Protein AF-L7LN84-F1 (afdb_monomer_lite)

pLDDT: mean 70.83, std 14.61, range [45.03, 92.19]

Radius of gyration: 14.13 Å; chains: 1; bounding box: 45×31×19 Å

InterPro domains:
  IPR010985 Ribbon-helix-helix [SSF47598] (12-51)

Structure (mmCIF, N/CA/C/O backbone):
data_AF-L7LN84-F1
#
_entry.id   AF-L7LN84-F1
#
loop_
_atom_site.group_PDB
_atom_site.id
_atom_site.type_symbol
_atom_site.label_atom_id
_atom_site.label_alt_id
_atom_site.label_comp_id
_atom_site.label_asym_id
_atom_site.label_entity_id
_atom_site.label_seq_id
_atom_site.pdbx_PDB_ins_code
_atom_site.Cartn_x
_atom_site.Cartn_y
_atom_site.Cartn_z
_atom_site.occupancy
_atom_site.B_iso_or_equiv
_atom_site.auth_seq_id
_atom_site.auth_comp_id
_atom_site.auth_asym_id
_atom_site.auth_atom_id
_atom_site.pdbx_PDB_model_num
ATOM 1 N N . MET A 1 1 ? 32.628 -16.078 1.391 1.00 45.03 1 MET A N 1
ATOM 2 C CA . MET A 1 1 ? 31.285 -16.525 1.822 1.00 45.03 1 MET A CA 1
ATOM 3 C C . MET A 1 1 ? 30.538 -15.308 2.349 1.00 45.03 1 MET A C 1
ATOM 5 O O . MET A 1 1 ? 31.127 -14.582 3.136 1.00 45.03 1 MET A O 1
ATOM 9 N N . ALA A 1 2 ? 29.327 -15.023 1.858 1.00 49.66 2 ALA A N 1
ATOM 10 C CA . ALA A 1 2 ? 28.520 -13.890 2.325 1.00 49.66 2 ALA A CA 1
ATOM 11 C C . ALA A 1 2 ? 27.885 -14.211 3.692 1.00 49.66 2 ALA A C 1
ATOM 13 O O . ALA A 1 2 ? 27.431 -15.334 3.900 1.00 49.66 2 ALA A O 1
ATOM 14 N N . ASP A 1 3 ? 27.890 -13.246 4.615 1.00 58.53 3 ASP A N 1
ATOM 15 C CA . ASP A 1 3 ? 27.365 -13.395 5.978 1.00 58.53 3 ASP A CA 1
ATOM 16 C C . ASP A 1 3 ? 25.837 -13.642 5.959 1.00 58.53 3 ASP A C 1
ATOM 18 O O . ASP A 1 3 ? 25.097 -12.811 5.418 1.00 58.53 3 ASP A O 1
ATOM 22 N N . PRO A 1 4 ? 25.332 -14.744 6.550 1.00 61.34 4 PRO A N 1
ATOM 23 C CA . PRO A 1 4 ? 23.905 -15.075 6.572 1.00 61.34 4 PRO A CA 1
ATOM 24 C C . PRO A 1 4 ? 23.038 -14.086 7.374 1.00 61.34 4 PRO A C 1
ATOM 26 O O . PRO A 1 4 ? 21.812 -14.167 7.314 1.00 61.34 4 PRO A O 1
ATOM 29 N N . ARG A 1 5 ? 23.634 -13.138 8.113 1.00 62.91 5 ARG A N 1
ATOM 30 C CA . ARG A 1 5 ? 22.913 -12.076 8.838 1.00 62.91 5 ARG A CA 1
ATOM 31 C C . ARG A 1 5 ? 22.754 -10.783 8.039 1.00 62.91 5 ARG A C 1
ATO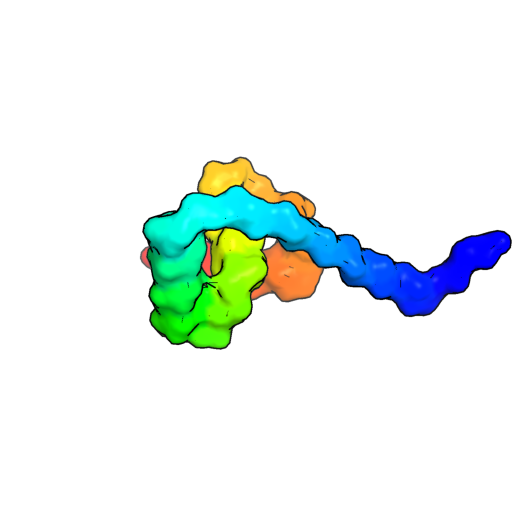M 33 O O . ARG A 1 5 ? 22.087 -9.862 8.512 1.00 62.91 5 ARG A O 1
ATOM 40 N N . TYR A 1 6 ? 23.320 -10.691 6.835 1.00 50.12 6 TYR A N 1
ATOM 41 C CA . TYR A 1 6 ? 23.218 -9.491 6.010 1.00 50.12 6 TYR A CA 1
ATOM 42 C C . TYR A 1 6 ? 21.833 -9.395 5.347 1.00 50.12 6 TYR A C 1
ATOM 44 O O . TYR A 1 6 ? 21.639 -9.756 4.185 1.00 50.12 6 TYR A O 1
ATOM 52 N N . LYS A 1 7 ? 20.836 -8.894 6.090 1.00 53.75 7 LYS A N 1
ATOM 53 C CA . LYS A 1 7 ? 19.558 -8.453 5.516 1.00 53.75 7 LYS A CA 1
ATOM 54 C C . LYS A 1 7 ? 19.819 -7.200 4.684 1.00 53.75 7 LYS A C 1
ATOM 56 O O . LYS A 1 7 ? 19.823 -6.088 5.202 1.00 53.75 7 LYS A O 1
ATOM 61 N N . ARG A 1 8 ? 20.065 -7.376 3.386 1.00 51.78 8 ARG A N 1
ATOM 62 C CA . ARG A 1 8 ? 20.147 -6.257 2.448 1.00 51.78 8 ARG A CA 1
ATOM 63 C C . ARG A 1 8 ? 18.743 -5.680 2.279 1.00 51.78 8 ARG A C 1
ATOM 65 O O . ARG A 1 8 ? 17.960 -6.181 1.478 1.00 51.78 8 ARG A O 1
ATOM 72 N N . THR A 1 9 ? 18.415 -4.643 3.041 1.00 55.50 9 THR A N 1
ATOM 73 C CA . THR A 1 9 ? 17.227 -3.826 2.785 1.00 55.50 9 THR A CA 1
ATOM 74 C C . THR A 1 9 ? 17.487 -3.081 1.480 1.00 55.50 9 THR A C 1
ATOM 76 O O . THR A 1 9 ? 18.165 -2.058 1.455 1.00 55.50 9 THR A O 1
ATOM 79 N N . VAL A 1 10 ? 17.052 -3.651 0.356 1.00 58.53 10 VAL A N 1
ATOM 80 C CA . VAL A 1 10 ? 17.115 -2.962 -0.933 1.00 58.53 10 VAL A CA 1
ATOM 81 C C . VAL A 1 10 ? 16.039 -1.884 -0.902 1.00 58.53 10 VAL A C 1
ATOM 83 O O . VAL A 1 10 ? 14.852 -2.176 -1.012 1.00 58.53 10 VAL A O 1
ATOM 86 N N . THR A 1 11 ? 16.446 -0.635 -0.695 1.00 56.47 11 THR A N 1
ATOM 87 C CA . THR A 1 11 ? 15.557 0.519 -0.811 1.00 56.47 11 THR A CA 1
ATOM 88 C C . THR A 1 11 ? 15.292 0.789 -2.286 1.00 56.47 11 THR A C 1
ATOM 90 O O . THR A 1 11 ? 16.169 1.226 -3.030 1.00 56.47 11 THR A O 1
ATOM 93 N N . ALA A 1 12 ? 14.070 0.507 -2.730 1.00 60.84 12 ALA A N 1
ATOM 94 C CA . ALA A 1 12 ? 13.609 0.929 -4.042 1.00 60.84 12 ALA A CA 1
ATOM 95 C C . ALA A 1 12 ? 13.280 2.430 -3.996 1.00 60.84 12 ALA A C 1
ATOM 97 O O . ALA A 1 12 ? 12.378 2.858 -3.277 1.00 60.84 12 ALA A O 1
ATOM 98 N N . ASN A 1 13 ? 14.022 3.236 -4.756 1.00 64.69 13 ASN A N 1
ATOM 99 C CA . ASN A 1 13 ? 13.704 4.649 -4.946 1.00 64.69 13 ASN A CA 1
ATOM 100 C C . ASN A 1 13 ? 12.645 4.783 -6.043 1.00 64.69 13 ASN A C 1
ATOM 102 O O . ASN A 1 13 ? 12.970 4.904 -7.224 1.00 64.69 13 ASN A O 1
ATOM 106 N N . PHE A 1 14 ? 11.373 4.766 -5.652 1.00 67.81 14 PHE A N 1
ATOM 107 C CA . PHE A 1 14 ? 10.277 5.076 -6.562 1.00 67.81 14 PHE A CA 1
ATOM 108 C C . PHE A 1 14 ? 10.179 6.590 -6.751 1.00 67.81 14 PHE A C 1
ATOM 110 O O . PHE A 1 14 ? 9.928 7.336 -5.803 1.00 67.81 14 PHE A O 1
ATOM 117 N N . ARG A 1 15 ? 10.364 7.056 -7.989 1.00 75.12 15 ARG A N 1
ATOM 118 C CA . ARG A 1 15 ? 9.938 8.404 -8.371 1.00 75.12 15 ARG A CA 1
ATOM 119 C C . ARG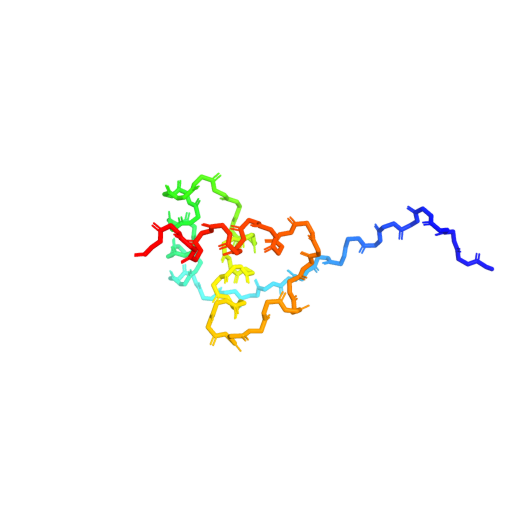 A 1 15 ? 8.457 8.332 -8.708 1.00 75.12 15 ARG A C 1
ATOM 121 O O . ARG A 1 15 ? 8.093 7.856 -9.777 1.00 75.12 15 ARG A O 1
ATOM 128 N N . LEU A 1 16 ? 7.630 8.747 -7.758 1.00 76.44 16 LEU A N 1
ATOM 129 C CA . LEU A 1 16 ? 6.197 8.913 -7.958 1.00 76.44 16 LEU A CA 1
ATOM 130 C C . LEU A 1 16 ? 5.916 10.343 -8.401 1.00 76.44 16 LEU A C 1
ATOM 132 O O . LEU A 1 16 ? 6.580 11.277 -7.942 1.00 76.44 16 LEU A O 1
ATOM 136 N N . ASP A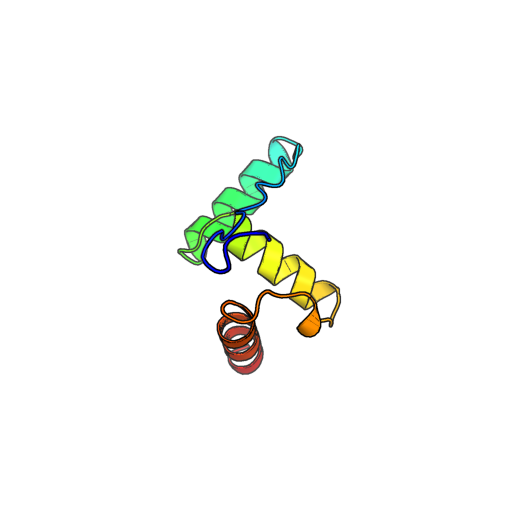 1 17 ? 4.914 10.493 -9.259 1.00 85.44 17 ASP A N 1
ATOM 137 C CA . ASP A 1 17 ? 4.300 11.790 -9.502 1.00 85.44 17 ASP A CA 1
ATOM 138 C C . ASP A 1 17 ? 3.819 12.400 -8.161 1.00 85.44 17 ASP A C 1
ATOM 140 O O . ASP A 1 17 ? 3.352 11.646 -7.295 1.00 85.44 17 ASP A O 1
ATOM 144 N N . PRO A 1 18 ? 3.961 13.720 -7.931 1.00 86.44 18 PRO A N 1
ATOM 145 C CA . PRO A 1 18 ? 3.557 14.350 -6.676 1.00 86.44 18 PRO A CA 1
ATOM 146 C C . PRO A 1 18 ? 2.097 14.090 -6.284 1.00 86.44 18 PRO A C 1
ATOM 148 O O . PRO A 1 18 ? 1.822 13.886 -5.100 1.00 86.44 18 PRO A O 1
ATOM 151 N N . GLU A 1 19 ? 1.174 14.047 -7.246 1.00 86.19 19 GLU A N 1
ATOM 152 C CA . GLU A 1 19 ? -0.245 13.789 -6.977 1.00 86.19 19 GLU A CA 1
ATOM 153 C C . GLU A 1 19 ? -0.457 12.346 -6.515 1.00 86.19 19 GLU A C 1
ATOM 155 O O . GLU A 1 19 ? -1.112 12.094 -5.500 1.00 86.19 19 GLU A O 1
ATOM 160 N N . VAL A 1 20 ? 0.199 11.395 -7.186 1.00 85.19 20 VAL A N 1
ATOM 161 C CA . VAL A 1 20 ? 0.173 9.972 -6.815 1.00 85.19 20 V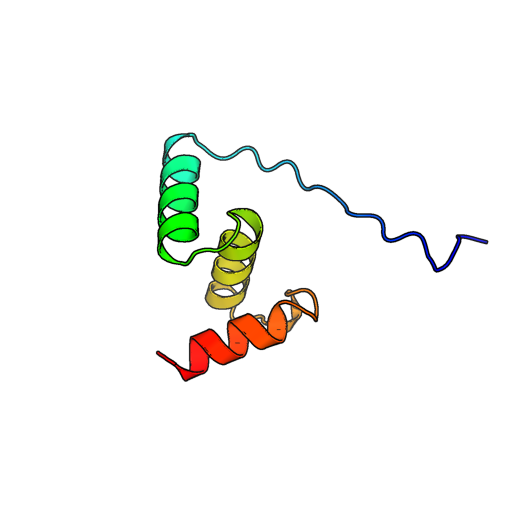AL A CA 1
ATOM 162 C C . VAL A 1 20 ? 0.792 9.761 -5.435 1.00 85.19 20 VAL A C 1
ATOM 164 O O . VAL A 1 20 ? 0.256 9.018 -4.613 1.00 85.19 20 VAL A O 1
ATOM 167 N N . LYS A 1 21 ? 1.906 10.438 -5.143 1.00 87.44 21 LYS A N 1
ATOM 168 C CA . LYS A 1 21 ? 2.560 10.371 -3.834 1.00 87.44 21 LYS A CA 1
ATOM 169 C C . LYS A 1 21 ? 1.626 10.848 -2.719 1.00 87.44 21 LYS A C 1
ATOM 171 O O . LYS A 1 21 ? 1.592 10.217 -1.665 1.00 87.44 21 LYS A O 1
ATOM 176 N N . ASN A 1 22 ? 0.880 11.928 -2.949 1.00 90.25 22 ASN A N 1
ATOM 177 C CA . ASN A 1 22 ? -0.081 12.452 -1.981 1.00 90.25 22 ASN A CA 1
ATOM 178 C C . ASN A 1 22 ? -1.250 11.487 -1.762 1.00 90.25 22 ASN A C 1
ATOM 180 O O . ASN A 1 22 ? -1.597 11.227 -0.613 1.00 90.25 22 ASN A O 1
ATOM 184 N N . ALA A 1 23 ? -1.792 10.897 -2.831 1.00 87.75 23 ALA A N 1
ATOM 185 C CA . ALA A 1 23 ? -2.850 9.893 -2.729 1.00 87.75 23 ALA A CA 1
ATOM 186 C C . ALA A 1 23 ? -2.401 8.664 -1.916 1.00 87.75 23 ALA A C 1
ATOM 188 O O . ALA A 1 23 ? -3.088 8.249 -0.986 1.00 87.75 23 ALA A O 1
ATOM 189 N N . VAL A 1 24 ? -1.204 8.135 -2.198 1.00 88.50 24 VAL A N 1
ATOM 190 C CA . VAL A 1 24 ? -0.618 7.017 -1.434 1.00 88.50 24 VAL A CA 1
ATOM 191 C C . VAL A 1 24 ? -0.385 7.405 0.026 1.00 88.50 24 VAL A C 1
ATOM 193 O O . VAL A 1 24 ? -0.641 6.608 0.923 1.00 88.50 24 VAL A O 1
ATOM 196 N N . ALA A 1 25 ? 0.119 8.614 0.286 1.00 89.75 25 ALA A N 1
ATOM 197 C CA . ALA A 1 25 ? 0.376 9.079 1.646 1.00 89.75 25 ALA A CA 1
ATOM 198 C C . ALA A 1 25 ? -0.917 9.218 2.458 1.00 89.75 25 ALA A C 1
ATOM 200 O O . ALA A 1 25 ? -0.928 8.888 3.643 1.00 89.75 25 ALA A O 1
ATOM 201 N N . GLN A 1 26 ? -1.995 9.686 1.826 1.00 92.19 26 GLN A N 1
ATOM 202 C CA . GLN A 1 26 ? -3.308 9.777 2.450 1.00 92.19 26 GLN A CA 1
ATOM 203 C C . GLN A 1 26 ? -3.865 8.386 2.766 1.00 92.19 26 GLN A C 1
ATOM 205 O O . GLN A 1 26 ? -4.186 8.130 3.923 1.00 92.19 26 GLN A O 1
ATOM 210 N N . ALA A 1 27 ? -3.893 7.475 1.790 1.00 88.38 27 ALA A N 1
ATOM 211 C CA . ALA A 1 27 ? -4.413 6.122 1.988 1.00 88.38 27 ALA A CA 1
ATOM 212 C C . ALA A 1 27 ? -3.615 5.345 3.053 1.00 88.38 27 ALA A C 1
ATOM 214 O O . ALA A 1 27 ? -4.184 4.765 3.974 1.00 88.38 27 ALA A O 1
ATOM 215 N N . ALA A 1 28 ? -2.281 5.435 3.013 1.00 90.31 28 ALA A N 1
ATOM 216 C CA . ALA A 1 28 ? -1.424 4.829 4.028 1.00 90.31 28 ALA A CA 1
ATOM 217 C C . ALA A 1 28 ? -1.686 5.400 5.434 1.00 90.31 28 ALA A C 1
ATOM 219 O O . ALA A 1 28 ? -1.653 4.663 6.418 1.00 90.31 28 ALA A O 1
ATOM 220 N N . ARG A 1 29 ? -1.972 6.706 5.543 1.00 91.31 29 ARG A N 1
ATOM 221 C CA . ARG A 1 29 ? -2.308 7.355 6.817 1.00 91.31 29 ARG A CA 1
ATOM 222 C C . ARG A 1 29 ? -3.676 6.925 7.343 1.00 91.31 29 ARG A C 1
ATOM 224 O O . ARG A 1 29 ? -3.799 6.737 8.549 1.00 91.31 29 ARG A O 1
ATOM 231 N N . GLU A 1 30 ? -4.674 6.803 6.473 1.00 91.12 30 GLU A N 1
ATOM 232 C CA . GLU A 1 30 ? -6.020 6.332 6.828 1.00 91.12 30 GLU A CA 1
ATOM 233 C C . GLU A 1 30 ? -5.984 4.889 7.353 1.00 91.12 30 GLU A C 1
ATOM 235 O O . GLU A 1 30 ? -6.651 4.578 8.336 1.00 91.12 30 GLU A O 1
ATOM 240 N N . GLU A 1 31 ? -5.125 4.046 6.777 1.00 87.56 31 GLU A N 1
ATOM 241 C CA . GLU A 1 31 ? -4.922 2.655 7.202 1.00 87.56 31 GLU A CA 1
ATOM 242 C C . GLU A 1 31 ? -3.873 2.482 8.320 1.00 87.56 31 GLU A C 1
ATOM 244 O O . GLU A 1 31 ? -3.679 1.382 8.833 1.00 87.56 31 GLU A O 1
ATOM 249 N N . GLY A 1 32 ? -3.186 3.555 8.729 1.00 89.69 32 GLY A N 1
ATOM 250 C CA . GLY A 1 32 ? -2.186 3.515 9.802 1.00 89.69 32 GLY A CA 1
ATOM 251 C C . GLY A 1 32 ? -0.897 2.749 9.463 1.00 89.69 32 GLY A C 1
ATOM 252 O O . GLY A 1 32 ? -0.188 2.313 10.369 1.00 89.69 32 GLY A O 1
ATOM 253 N N . VAL A 1 33 ? -0.570 2.597 8.178 1.00 87.94 33 VAL A N 1
ATOM 254 C CA . VAL A 1 33 ? 0.603 1.858 7.679 1.00 87.94 33 VAL A CA 1
ATOM 255 C C . VAL A 1 33 ? 1.607 2.781 6.979 1.00 87.94 33 VAL A C 1
ATOM 257 O O . VAL A 1 33 ? 1.341 3.949 6.700 1.00 87.94 33 VAL A O 1
ATOM 260 N N . SER A 1 34 ? 2.807 2.277 6.671 1.00 87.81 34 SER A N 1
ATOM 261 C CA . SER A 1 34 ? 3.760 3.037 5.850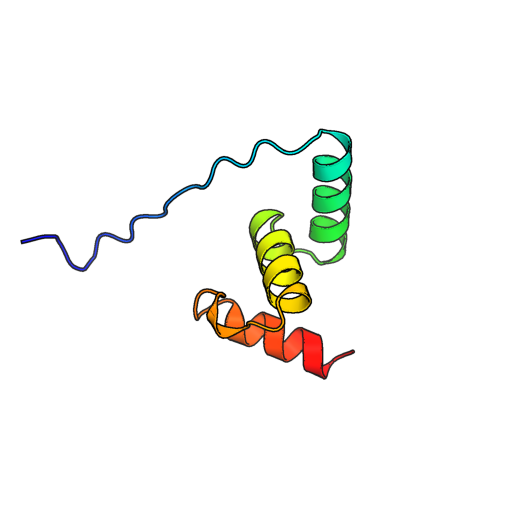 1.00 87.81 34 SER A CA 1
ATOM 262 C C . SER A 1 34 ? 3.348 3.059 4.373 1.00 87.81 34 SER A C 1
ATOM 264 O O . SER A 1 34 ? 2.784 2.095 3.858 1.00 87.81 34 SER A O 1
ATOM 266 N N . MET A 1 35 ? 3.720 4.122 3.649 1.00 87.44 35 MET A N 1
ATOM 267 C CA . MET A 1 35 ? 3.463 4.239 2.202 1.00 87.44 35 MET A CA 1
ATOM 268 C C . MET A 1 35 ? 3.965 3.024 1.413 1.00 87.44 35 MET A C 1
ATOM 270 O O . MET A 1 35 ? 3.300 2.563 0.491 1.00 87.44 35 MET A O 1
ATOM 274 N N . THR A 1 36 ? 5.135 2.493 1.779 1.00 84.62 36 THR A N 1
ATOM 275 C CA . THR A 1 36 ? 5.722 1.317 1.128 1.00 84.62 36 THR A CA 1
ATOM 276 C C . THR A 1 36 ? 4.895 0.062 1.384 1.00 84.62 36 THR A C 1
ATOM 278 O O . THR A 1 36 ? 4.676 -0.708 0.452 1.00 84.62 36 THR A O 1
ATOM 281 N N . GLN A 1 37 ? 4.417 -0.152 2.614 1.00 83.12 37 GLN A N 1
ATOM 282 C CA . GLN A 1 37 ? 3.545 -1.287 2.937 1.00 83.12 37 GLN A CA 1
ATOM 283 C C . GLN A 1 37 ? 2.232 -1.199 2.163 1.00 83.12 37 GLN A C 1
ATOM 285 O O . GLN A 1 37 ? 1.862 -2.172 1.510 1.00 83.12 37 GLN A O 1
ATOM 290 N N . TRP A 1 38 ? 1.606 -0.020 2.154 1.00 88.38 38 TRP A N 1
ATOM 291 C CA . TRP A 1 38 ? 0.364 0.219 1.425 1.00 88.38 38 TRP A CA 1
ATOM 292 C C . TRP A 1 38 ? 0.522 -0.043 -0.079 1.00 88.38 38 TRP A C 1
ATOM 294 O O . TRP A 1 38 ? -0.219 -0.830 -0.661 1.00 88.38 38 TRP A O 1
ATOM 304 N N . LEU A 1 39 ? 1.562 0.524 -0.707 1.00 86.06 39 LEU A N 1
ATOM 305 C CA . LEU A 1 39 ? 1.878 0.282 -2.122 1.00 86.06 39 LEU A CA 1
ATOM 306 C C . LEU A 1 39 ? 2.115 -1.199 -2.417 1.00 86.06 39 LEU A C 1
ATOM 308 O O . LEU A 1 39 ? 1.641 -1.715 -3.426 1.00 86.06 39 LEU A O 1
ATOM 312 N N . THR A 1 40 ? 2.857 -1.885 -1.547 1.00 82.38 40 THR A N 1
ATOM 313 C CA . THR A 1 40 ? 3.143 -3.311 -1.733 1.00 82.38 40 THR A CA 1
ATOM 314 C C . THR A 1 40 ? 1.849 -4.121 -1.655 1.00 82.38 40 THR A C 1
ATOM 316 O O . THR A 1 40 ? 1.639 -4.991 -2.498 1.00 82.38 40 THR A O 1
ATOM 319 N N . ALA A 1 41 ? 0.972 -3.817 -0.693 1.00 81.19 41 ALA A N 1
ATOM 320 C CA . ALA A 1 41 ? -0.326 -4.468 -0.536 1.00 81.19 41 ALA A CA 1
ATOM 321 C C . ALA A 1 41 ? -1.232 -4.234 -1.753 1.00 81.19 41 ALA A C 1
ATOM 323 O O . ALA A 1 41 ? -1.732 -5.199 -2.326 1.00 81.19 41 ALA A O 1
ATOM 324 N N . ALA A 1 42 ? -1.347 -2.990 -2.225 1.00 83.19 42 ALA A N 1
ATOM 325 C CA . ALA A 1 42 ? -2.141 -2.642 -3.403 1.00 83.19 42 ALA A CA 1
ATOM 326 C C . ALA A 1 42 ? -1.647 -3.345 -4.683 1.00 83.19 42 ALA A C 1
ATOM 328 O O . ALA A 1 42 ? -2.447 -3.827 -5.488 1.00 83.19 42 ALA A O 1
ATOM 329 N N . ILE A 1 43 ? -0.325 -3.444 -4.877 1.00 81.94 43 ILE A N 1
ATOM 330 C CA . ILE A 1 43 ? 0.261 -4.176 -6.011 1.00 81.94 43 ILE A CA 1
ATOM 331 C C . ILE A 1 43 ? -0.043 -5.673 -5.902 1.00 81.94 43 ILE A C 1
ATOM 333 O O . ILE A 1 43 ? -0.404 -6.294 -6.902 1.00 81.94 43 ILE A O 1
ATOM 337 N N . ALA A 1 44 ? 0.104 -6.258 -4.713 1.00 76.38 44 ALA A N 1
ATOM 338 C CA . ALA A 1 44 ? -0.139 -7.680 -4.493 1.00 76.38 44 ALA A CA 1
ATOM 339 C C . ALA A 1 44 ? -1.607 -8.065 -4.713 1.00 76.38 44 ALA A C 1
ATOM 341 O O . ALA A 1 44 ? -1.876 -9.087 -5.353 1.00 76.38 44 ALA A O 1
ATOM 342 N N . ASP A 1 45 ? -2.524 -7.224 -4.233 1.00 77.31 45 ASP A N 1
ATOM 343 C CA . ASP A 1 45 ? -3.962 -7.369 -4.432 1.00 77.31 45 ASP A CA 1
ATOM 344 C C . ASP A 1 45 ? -4.316 -7.296 -5.924 1.00 77.31 45 ASP A C 1
ATOM 346 O O . ASP A 1 45 ? -4.856 -8.246 -6.498 1.00 77.31 45 ASP A O 1
ATOM 350 N N . ARG A 1 46 ? -3.875 -6.235 -6.616 1.00 76.44 46 ARG A N 1
ATOM 351 C CA . ARG A 1 46 ? -4.173 -6.041 -8.042 1.00 76.44 46 ARG A CA 1
ATOM 352 C C . ARG A 1 46 ? -3.536 -7.094 -8.950 1.00 76.44 46 ARG A C 1
ATOM 354 O O . ARG A 1 46 ? -4.111 -7.430 -9.985 1.00 76.44 46 ARG A O 1
ATOM 361 N N . ALA A 1 47 ? -2.361 -7.606 -8.593 1.00 71.25 47 ALA A N 1
ATOM 362 C CA . ALA A 1 47 ? -1.685 -8.660 -9.343 1.00 71.25 47 ALA A CA 1
ATOM 363 C C . ALA A 1 47 ? -2.270 -10.060 -9.082 1.00 71.25 47 ALA A C 1
ATOM 365 O O . ALA A 1 47 ? -1.870 -11.002 -9.765 1.00 71.25 47 ALA A O 1
ATOM 366 N N . CYS A 1 48 ? -3.178 -10.217 -8.104 1.00 59.66 48 CYS A N 1
ATOM 367 C CA . CYS A 1 48 ? -3.686 -11.507 -7.617 1.00 59.66 48 CYS A CA 1
ATOM 368 C C . CYS A 1 48 ? -2.548 -12.511 -7.315 1.00 59.66 48 CYS A C 1
ATOM 370 O O . CYS A 1 48 ? -2.675 -13.723 -7.493 1.00 59.66 48 CYS A O 1
ATOM 372 N N . ARG A 1 49 ? -1.391 -11.979 -6.901 1.00 60.06 49 ARG A N 1
ATOM 373 C CA . ARG A 1 49 ? -0.115 -12.691 -6.745 1.00 60.06 49 ARG A CA 1
ATOM 374 C C . ARG A 1 49 ? 0.435 -12.447 -5.336 1.00 60.06 49 ARG A C 1
ATOM 376 O O . ARG A 1 49 ? 1.418 -11.721 -5.166 1.00 60.06 49 ARG A O 1
ATOM 383 N N . PRO A 1 50 ? -0.198 -13.026 -4.296 1.00 60.09 50 PRO A N 1
ATOM 384 C CA . PRO A 1 50 ? 0.244 -12.888 -2.903 1.00 60.09 50 PRO A CA 1
ATOM 385 C C . PRO A 1 50 ? 1.626 -13.523 -2.654 1.00 60.09 50 PRO A C 1
ATOM 387 O O . PRO A 1 50 ? 2.268 -13.289 -1.627 1.00 60.09 50 PRO A O 1
ATOM 390 N N . ASP A 1 51 ? 2.112 -14.324 -3.601 1.00 57.97 51 ASP A N 1
ATOM 391 C CA . ASP A 1 51 ? 3.455 -14.888 -3.645 1.00 57.97 51 ASP A CA 1
ATOM 392 C C . ASP A 1 51 ? 4.552 -13.824 -3.807 1.00 57.97 51 ASP A C 1
ATOM 394 O O . ASP A 1 51 ? 5.642 -14.007 -3.265 1.00 57.97 51 ASP A O 1
ATOM 398 N N . LEU A 1 52 ? 4.246 -12.697 -4.460 1.00 55.75 52 LEU A N 1
ATOM 399 C CA . LEU A 1 52 ? 5.175 -11.576 -4.652 1.00 55.75 52 LEU A CA 1
ATOM 400 C C . LEU A 1 52 ? 5.374 -10.727 -3.390 1.00 55.75 52 LEU A C 1
ATOM 402 O O . LEU A 1 52 ? 6.287 -9.902 -3.345 1.00 55.75 52 LEU A O 1
ATOM 406 N N . MET A 1 53 ? 4.554 -10.930 -2.357 1.00 56.84 53 MET A N 1
ATOM 407 C CA . MET A 1 53 ? 4.745 -10.258 -1.080 1.00 56.84 53 MET A CA 1
ATOM 408 C C . MET A 1 53 ? 5.833 -10.930 -0.249 1.00 56.84 53 MET A C 1
ATOM 410 O O . MET A 1 53 ? 5.898 -12.166 -0.191 1.00 56.84 53 MET A O 1
ATOM 414 N N . PRO A 1 54 ? 6.648 -10.143 0.473 1.00 59.12 54 PRO A N 1
ATOM 415 C CA . PRO A 1 54 ? 7.523 -10.707 1.480 1.00 59.12 54 PRO A CA 1
ATOM 416 C C . PRO A 1 54 ? 6.685 -11.426 2.549 1.00 59.12 54 PRO A C 1
ATOM 418 O O . PRO A 1 54 ? 5.590 -11.000 2.914 1.00 59.12 54 PRO A O 1
ATOM 421 N N . SER A 1 55 ? 7.204 -12.546 3.052 1.00 61.34 55 SER A N 1
ATOM 422 C CA . SER A 1 55 ? 6.452 -13.520 3.858 1.00 61.34 55 SER A CA 1
ATOM 423 C C . SER A 1 55 ? 5.839 -12.959 5.146 1.00 61.34 55 SER A C 1
ATOM 425 O O . SER A 1 55 ? 4.861 -13.520 5.625 1.00 61.34 55 SER A O 1
ATOM 427 N N . HIS A 1 56 ? 6.365 -11.849 5.672 1.00 60.88 56 HIS A N 1
ATOM 428 C CA . HIS A 1 56 ? 5.805 -11.160 6.838 1.00 60.88 56 HIS A CA 1
ATOM 429 C C . HIS A 1 56 ? 4.552 -10.331 6.506 1.00 60.88 56 HIS A C 1
ATOM 431 O O . HIS A 1 56 ? 3.649 -10.260 7.324 1.00 60.88 56 HIS A O 1
ATOM 437 N N . THR A 1 57 ? 4.455 -9.768 5.299 1.00 56.38 57 THR A N 1
ATOM 438 C CA . THR A 1 57 ? 3.300 -8.962 4.850 1.00 56.38 57 THR A CA 1
ATOM 439 C C . THR A 1 57 ? 2.207 -9.827 4.220 1.00 56.38 57 THR A C 1
ATOM 441 O O . THR A 1 57 ? 1.047 -9.434 4.158 1.00 56.38 57 THR A O 1
ATOM 444 N N . ARG A 1 58 ? 2.553 -11.045 3.779 1.00 58.53 58 ARG A N 1
ATOM 445 C CA . ARG A 1 58 ? 1.595 -11.992 3.189 1.00 58.53 58 ARG A CA 1
ATOM 446 C C . ARG A 1 58 ? 0.444 -12.329 4.146 1.00 58.53 58 ARG A C 1
ATOM 448 O O . ARG A 1 58 ? -0.686 -12.447 3.692 1.00 58.53 58 ARG A O 1
ATOM 455 N N . GLN A 1 59 ? 0.714 -12.470 5.446 1.00 58.62 59 GLN A N 1
ATOM 456 C CA . GLN A 1 59 ? -0.335 -12.739 6.440 1.00 58.62 59 GLN A CA 1
ATOM 457 C C . GLN A 1 59 ? -1.260 -11.530 6.646 1.00 58.62 59 GLN A C 1
ATOM 459 O O . GLN A 1 59 ? -2.472 -11.709 6.748 1.00 58.62 59 GLN A O 1
ATOM 464 N N . GLU A 1 60 ? -0.713 -10.311 6.638 1.00 57.28 60 GLU A N 1
ATOM 465 C CA . GLU A 1 60 ? -1.486 -9.071 6.798 1.00 57.28 60 GLU A CA 1
ATOM 466 C C . GLU A 1 60 ? -2.431 -8.851 5.607 1.00 57.28 60 GLU A C 1
ATOM 468 O O . GLU A 1 60 ? -3.606 -8.553 5.797 1.00 57.28 60 GLU A O 1
ATOM 473 N N . VAL A 1 61 ? -1.965 -9.106 4.381 1.00 57.53 61 VAL A N 1
ATOM 474 C CA . VAL A 1 61 ? -2.786 -8.946 3.167 1.00 57.53 61 VAL A CA 1
ATOM 475 C C . VAL A 1 61 ? -3.845 -10.035 3.003 1.00 57.53 61 VAL A C 1
ATOM 477 O O . VAL A 1 61 ? -4.952 -9.733 2.568 1.00 57.53 61 VAL A O 1
ATOM 480 N N . ILE A 1 62 ? -3.561 -11.284 3.390 1.00 60.72 62 ILE A N 1
ATOM 481 C CA . ILE A 1 62 ? -4.601 -12.329 3.441 1.00 60.72 62 ILE A CA 1
ATOM 482 C C . ILE A 1 62 ? -5.701 -11.924 4.434 1.00 60.72 62 ILE A C 1
ATOM 484 O O . ILE A 1 62 ? -6.877 -11.974 4.094 1.00 60.72 62 ILE A O 1
ATOM 488 N N . SER A 1 63 ? -5.315 -11.430 5.613 1.00 60.34 63 SER A N 1
ATOM 489 C CA . SER A 1 63 ? -6.263 -11.005 6.653 1.00 60.34 63 SER A CA 1
ATOM 490 C C . SER A 1 63 ? -7.138 -9.824 6.212 1.00 60.34 63 SER A C 1
ATOM 492 O O . SER A 1 63 ? -8.331 -9.799 6.507 1.00 60.34 63 SER A O 1
ATOM 494 N N . LEU A 1 64 ? -6.567 -8.867 5.472 1.00 58.62 64 LEU A N 1
ATOM 495 C CA . LEU A 1 64 ? -7.311 -7.747 4.886 1.00 58.62 64 LEU A CA 1
ATOM 496 C C . LEU A 1 64 ? -8.334 -8.214 3.840 1.00 58.62 64 LEU A C 1
ATOM 498 O O . LEU A 1 64 ? -9.440 -7.685 3.798 1.00 58.62 64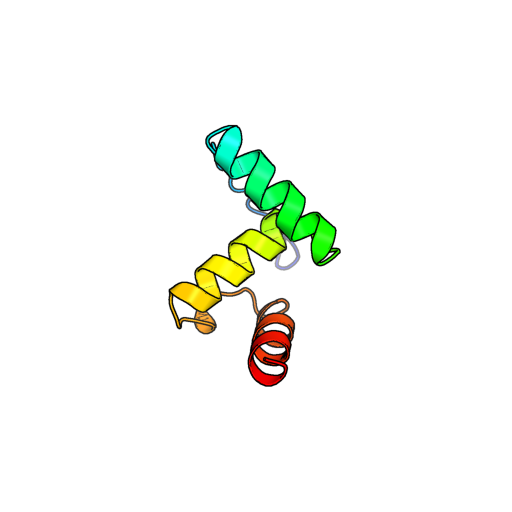 LEU A O 1
ATOM 502 N N . ARG A 1 65 ? -7.996 -9.230 3.036 1.00 58.47 65 ARG A N 1
ATOM 503 C CA . ARG A 1 65 ? -8.884 -9.777 1.999 1.00 58.47 65 ARG A CA 1
ATOM 504 C C . ARG A 1 65 ? -10.061 -10.580 2.564 1.00 58.47 65 ARG A C 1
ATOM 506 O O . ARG A 1 65 ? -11.128 -10.540 1.971 1.00 58.47 65 ARG A O 1
ATOM 513 N N . ASP A 1 66 ? -9.880 -11.291 3.679 1.00 57.72 66 ASP A N 1
ATOM 514 C CA . ASP A 1 66 ? -10.957 -12.053 4.342 1.00 57.72 66 ASP A CA 1
ATOM 515 C C . ASP A 1 66 ? -11.902 -11.168 5.183 1.00 57.72 66 ASP A C 1
ATOM 517 O O . ASP A 1 66 ? -12.950 -11.630 5.634 1.00 57.72 66 ASP A O 1
ATOM 521 N N . SER A 1 67 ? -11.535 -9.901 5.408 1.00 50.44 67 SER A N 1
ATOM 522 C CA . SER A 1 67 ? -12.315 -8.939 6.202 1.00 50.44 67 SER A CA 1
ATOM 523 C C . SER A 1 67 ? -13.138 -7.953 5.354 1.00 50.44 67 SER A C 1
ATOM 525 O O . SER A 1 67 ? -13.797 -7.083 5.927 1.00 50.44 67 SER A O 1
ATOM 527 N N . ALA A 1 68 ? -13.087 -8.068 4.020 1.00 48.41 68 ALA A N 1
ATOM 528 C CA . ALA A 1 68 ? -13.828 -7.257 3.046 1.00 48.41 68 ALA A CA 1
ATOM 529 C C . ALA A 1 68 ? -14.981 -8.055 2.420 1.00 48.41 68 ALA A C 1
ATOM 531 O O . ALA A 1 68 ? -16.049 -7.446 2.183 1.00 48.41 68 ALA A O 1
#

Secondary structure (DSSP, 8-state):
---TT------------HHHHHHHHHHHHHTTS-HHHHHHHHHHHHTT-GGGS-HHHHHHHHHHHHT-

Foldseek 3Di:
DDDPPPPPPPDDDDPDDPVVVVVLVVVCVVVVHDSVLSVLLVCCVVVVNLVPDDPVSSVVSVVVVVVD

Organism: NCBI:txid1223544

Sequence (68 aa):
MADPRYKRTVTANFRLDPEVKNAVAQAAREEGVSMTQWLTAAIADRACRPDLMPSHTRQEVISLRDSA